Protein AF-A0A7C6B939-F1 (afdb_monomer_lite)

Foldseek 3Di:
DKEWEDDPNDIDIDDDDPDFAFQVVVQVCCCVPPNVVRDAFDDDLPQPPCRRWWDWPNRTDRRSPHTDDPYIYTYHDD

Structure (mmCIF, N/CA/C/O backbone):
data_AF-A0A7C6B939-F1
#
_entry.id   AF-A0A7C6B939-F1
#
loop_
_atom_site.group_PDB
_atom_site.id
_atom_site.type_symbol
_atom_site.label_atom_id
_atom_site.label_alt_id
_atom_site.label_comp_id
_atom_site.label_asym_id
_atom_site.label_entity_id
_atom_site.label_seq_id
_atom_site.pdbx_PDB_ins_code
_atom_site.Cartn_x
_atom_site.Cartn_y
_atom_site.Cartn_z
_atom_site.occupancy
_atom_site.B_iso_or_equiv
_atom_site.auth_seq_id
_atom_site.auth_comp_id
_atom_site.auth_asym_id
_atom_site.auth_atom_id
_atom_site.pdbx_PDB_model_num
ATOM 1 N N . MET A 1 1 ? -8.859 6.826 -8.127 1.00 91.19 1 MET A N 1
ATOM 2 C CA . MET A 1 1 ? -9.189 5.433 -7.789 1.00 91.19 1 MET A CA 1
ATOM 3 C C . MET A 1 1 ? -9.181 5.295 -6.274 1.00 91.19 1 MET A C 1
ATOM 5 O O . MET A 1 1 ? -8.454 6.032 -5.612 1.00 91.19 1 MET A O 1
ATOM 9 N N . LYS A 1 2 ? -10.041 4.438 -5.736 1.00 94.06 2 LYS A N 1
ATOM 10 C CA . LYS A 1 2 ? -10.240 4.216 -4.304 1.00 94.06 2 LYS A CA 1
ATOM 11 C C . LYS A 1 2 ? -9.660 2.868 -3.928 1.00 94.06 2 LYS A C 1
ATOM 13 O O . LYS A 1 2 ? -9.924 1.890 -4.618 1.00 94.06 2 LYS A O 1
ATOM 18 N N . ILE A 1 3 ? -8.887 2.832 -2.854 1.00 95.62 3 ILE A N 1
ATOM 19 C CA . ILE A 1 3 ? -8.401 1.585 -2.263 1.00 95.62 3 ILE A CA 1
ATOM 20 C C . ILE A 1 3 ? -8.687 1.583 -0.770 1.00 95.62 3 ILE A C 1
ATOM 22 O O . ILE A 1 3 ? -8.777 2.640 -0.141 1.00 95.62 3 ILE A O 1
ATOM 26 N N . GLU A 1 4 ? -8.811 0.395 -0.207 1.00 97.44 4 GLU A N 1
ATOM 27 C CA . GLU A 1 4 ? -9.100 0.179 1.204 1.00 97.44 4 GLU A CA 1
ATOM 28 C C . GLU A 1 4 ? -7.914 -0.528 1.858 1.00 97.44 4 GLU A C 1
ATOM 30 O O . GLU A 1 4 ? -7.391 -1.500 1.320 1.00 97.44 4 GLU A O 1
ATOM 35 N N . ILE A 1 5 ? -7.457 -0.040 3.011 1.00 97.00 5 ILE A N 1
ATOM 36 C CA . ILE A 1 5 ? -6.329 -0.618 3.749 1.00 97.00 5 ILE A CA 1
ATOM 37 C C . ILE A 1 5 ? -6.803 -1.020 5.144 1.00 97.00 5 ILE A C 1
ATOM 39 O O . ILE A 1 5 ? -7.290 -0.187 5.906 1.00 97.00 5 ILE A O 1
ATOM 43 N N . ASN A 1 6 ? -6.610 -2.290 5.496 1.00 95.69 6 ASN A N 1
ATOM 44 C CA . ASN A 1 6 ? -6.812 -2.803 6.845 1.00 95.69 6 ASN A CA 1
ATOM 45 C C . ASN A 1 6 ? -5.560 -2.552 7.699 1.00 95.69 6 ASN A C 1
ATOM 47 O O . ASN A 1 6 ? -4.486 -3.095 7.438 1.00 95.69 6 ASN A O 1
ATOM 51 N N . ARG A 1 7 ? -5.693 -1.748 8.752 1.00 89.94 7 ARG A N 1
ATOM 52 C CA . ARG A 1 7 ? -4.652 -1.496 9.751 1.00 89.94 7 ARG A CA 1
ATOM 53 C C . ARG A 1 7 ? -5.084 -2.058 11.096 1.00 89.94 7 ARG A C 1
ATOM 55 O O . ARG A 1 7 ? -5.762 -1.388 11.870 1.00 89.94 7 ARG A O 1
ATOM 62 N N . ASN A 1 8 ? -4.676 -3.294 11.385 1.00 84.12 8 ASN A N 1
ATOM 63 C CA . ASN A 1 8 ? -4.954 -3.970 12.659 1.00 84.12 8 ASN A CA 1
ATOM 64 C C . ASN A 1 8 ? -6.448 -3.965 13.053 1.00 84.12 8 ASN A C 1
ATOM 66 O O . ASN A 1 8 ? -6.781 -3.804 14.225 1.00 84.12 8 ASN A O 1
ATOM 70 N N . GLY A 1 9 ? -7.348 -4.137 12.079 1.00 86.12 9 GLY A N 1
ATOM 71 C CA . GLY A 1 9 ? -8.798 -4.177 12.294 1.00 86.12 9 GLY A CA 1
ATOM 72 C C . GLY A 1 9 ? -9.530 -2.866 11.999 1.00 86.12 9 GLY A C 1
ATOM 73 O O . GLY A 1 9 ? -10.757 -2.877 11.926 1.00 86.12 9 GLY A O 1
ATOM 74 N N . SER A 1 10 ? -8.812 -1.763 11.773 1.00 92.44 10 SER A N 1
ATOM 75 C CA . SER A 1 10 ? -9.392 -0.514 11.268 1.00 92.44 10 SER A CA 1
ATOM 76 C C . SER A 1 10 ? -9.273 -0.462 9.749 1.00 92.44 10 SER A C 1
ATOM 78 O O . SER A 1 10 ? -8.165 -0.498 9.218 1.00 92.44 10 SER A O 1
ATOM 80 N N . ILE A 1 11 ? -10.405 -0.379 9.049 1.00 95.38 11 ILE A N 1
ATOM 81 C CA . ILE A 1 11 ? -10.432 -0.207 7.592 1.00 95.38 11 ILE A CA 1
ATOM 82 C C . ILE A 1 11 ? -10.469 1.286 7.284 1.00 95.38 11 ILE A C 1
ATOM 84 O O . ILE A 1 11 ? -11.347 2.005 7.762 1.00 95.38 11 ILE A O 1
ATOM 88 N N . GLU A 1 12 ? -9.520 1.736 6.473 1.00 95.69 12 GLU A N 1
ATOM 89 C CA . GLU A 1 12 ? -9.426 3.115 6.007 1.00 95.69 12 GLU A CA 1
ATOM 90 C C . GLU A 1 12 ? -9.444 3.155 4.477 1.00 95.69 12 GLU A C 1
ATOM 92 O O . GLU A 1 12 ? -8.797 2.340 3.816 1.00 95.69 12 GLU A O 1
ATOM 97 N N . THR A 1 13 ? -10.171 4.116 3.908 1.00 96.81 13 THR A N 1
ATOM 98 C CA . THR A 1 13 ? -10.277 4.305 2.456 1.00 96.81 13 THR A CA 1
ATOM 99 C C . THR A 1 13 ? -9.405 5.475 2.015 1.00 96.81 13 THR A C 1
ATOM 101 O O . THR A 1 13 ? -9.508 6.570 2.567 1.00 96.81 13 THR A O 1
ATOM 104 N N . PHE A 1 14 ? -8.600 5.266 0.974 1.00 95.94 14 PHE A N 1
ATOM 105 C CA . PHE A 1 14 ? -7.720 6.281 0.397 1.00 95.94 14 PHE A CA 1
ATOM 106 C C . PHE A 1 14 ? -8.054 6.532 -1.071 1.00 95.94 14 PHE A C 1
ATOM 108 O O . PHE A 1 14 ? -8.324 5.604 -1.838 1.00 95.94 14 PHE A O 1
ATOM 115 N N . GLU A 1 15 ? -7.999 7.801 -1.473 1.00 94.75 15 GLU A N 1
ATOM 116 C CA . GLU A 1 15 ? -8.153 8.215 -2.866 1.00 94.75 15 GLU A CA 1
ATOM 117 C C . GLU A 1 15 ? -6.779 8.489 -3.470 1.00 94.75 15 GLU A C 1
ATOM 119 O O . GLU A 1 15 ? -6.054 9.372 -3.025 1.00 94.75 15 GLU A O 1
ATOM 124 N N . ILE A 1 16 ? -6.413 7.744 -4.506 1.00 91.69 16 ILE A N 1
ATOM 125 C CA . ILE A 1 16 ? -5.158 7.924 -5.246 1.00 91.69 16 ILE A CA 1
ATOM 126 C C . ILE A 1 16 ? -5.460 8.287 -6.713 1.00 91.69 16 ILE A C 1
ATOM 128 O O . ILE A 1 16 ? -6.519 7.914 -7.239 1.00 91.69 16 ILE A O 1
ATOM 132 N N . PRO A 1 17 ? -4.585 9.032 -7.411 1.00 89.06 17 PRO A N 1
ATOM 133 C CA . PRO A 1 17 ? -4.758 9.341 -8.828 1.00 89.06 17 PRO A CA 1
ATOM 134 C C . PRO A 1 17 ? -4.896 8.071 -9.670 1.00 89.06 17 PRO A C 1
ATOM 136 O O . PRO A 1 17 ? -4.234 7.067 -9.412 1.00 89.06 17 PRO A O 1
ATOM 139 N N . ASN A 1 18 ? -5.763 8.110 -10.684 1.00 81.88 18 ASN A N 1
ATOM 140 C CA . ASN A 1 18 ? -5.957 6.983 -11.595 1.00 81.88 18 ASN A CA 1
ATOM 141 C C . ASN A 1 18 ? -4.823 6.940 -12.629 1.00 81.88 18 ASN A C 1
ATOM 143 O O . ASN A 1 18 ? -4.972 7.386 -13.765 1.00 81.88 1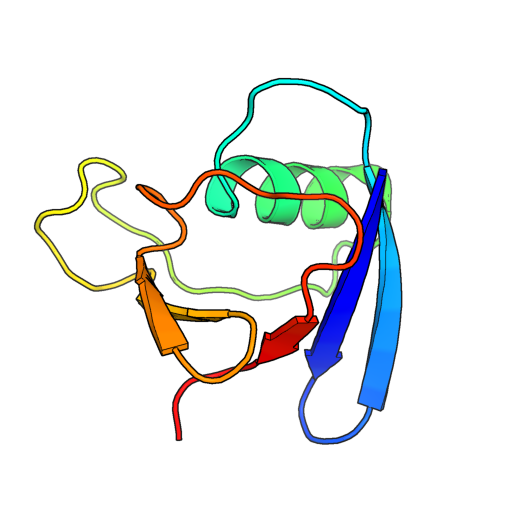8 ASN A O 1
ATOM 147 N N . GLU A 1 19 ? -3.664 6.461 -12.193 1.00 85.69 19 GLU A N 1
ATOM 148 C CA . GLU A 1 19 ? -2.458 6.333 -12.998 1.00 85.69 19 GLU A CA 1
ATOM 149 C C . GLU A 1 19 ? -1.895 4.915 -12.894 1.00 85.69 19 GLU A C 1
ATOM 151 O O . GLU A 1 19 ? -2.048 4.239 -11.879 1.00 85.69 19 GLU A O 1
ATOM 156 N N . ASN A 1 20 ? -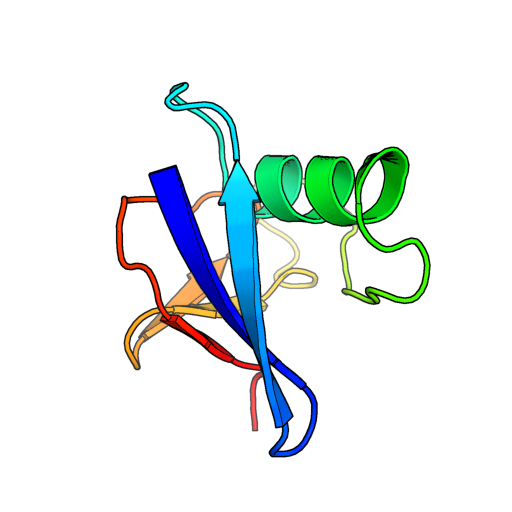1.189 4.464 -13.935 1.00 84.25 20 ASN A N 1
ATOM 157 C CA . ASN A 1 20 ? -0.605 3.124 -13.989 1.00 84.25 20 ASN A CA 1
ATOM 158 C C . ASN A 1 20 ? 0.607 2.992 -13.043 1.00 84.25 20 ASN A C 1
ATOM 160 O O . ASN A 1 20 ? 1.765 3.033 -13.469 1.00 84.25 20 ASN A O 1
ATOM 164 N N . ARG A 1 21 ? 0.333 2.821 -11.749 1.00 91.88 21 ARG A N 1
ATOM 165 C CA . ARG A 1 21 ? 1.316 2.768 -10.661 1.00 91.88 21 ARG A CA 1
ATOM 166 C C . ARG A 1 21 ? 1.330 1.391 -9.996 1.00 91.88 21 ARG A C 1
ATOM 168 O O . ARG A 1 21 ? 0.417 0.582 -10.159 1.00 91.88 21 ARG A O 1
ATOM 175 N N . THR A 1 22 ? 2.412 1.079 -9.294 1.00 96.44 22 THR A N 1
ATOM 176 C CA . THR A 1 22 ? 2.455 -0.114 -8.435 1.00 96.44 22 THR A CA 1
ATOM 177 C C . THR A 1 22 ? 1.822 0.189 -7.084 1.00 96.44 22 THR A C 1
ATOM 179 O O . THR A 1 22 ? 1.760 1.350 -6.670 1.00 96.44 22 THR A O 1
ATOM 182 N N . LEU A 1 23 ? 1.390 -0.841 -6.359 1.00 96.81 23 LEU A N 1
ATOM 183 C CA . LEU A 1 23 ? 0.853 -0.657 -5.010 1.00 96.81 23 LEU A CA 1
ATOM 184 C C . LEU A 1 23 ? 1.868 0.030 -4.084 1.00 96.81 23 LEU A C 1
ATOM 186 O O . LEU A 1 23 ? 1.506 0.913 -3.318 1.00 96.81 23 LEU A O 1
ATOM 190 N N . LEU A 1 24 ? 3.159 -0.284 -4.205 1.00 97.19 24 LEU A N 1
ATOM 191 C CA . LEU A 1 24 ? 4.196 0.377 -3.414 1.00 97.19 24 LEU A CA 1
ATOM 192 C C . LEU A 1 24 ? 4.252 1.892 -3.677 1.00 97.19 24 LEU A C 1
ATOM 194 O O . LEU A 1 24 ? 4.436 2.664 -2.740 1.00 97.19 24 LEU A O 1
ATOM 198 N N . GLN A 1 25 ? 4.086 2.328 -4.929 1.00 96.38 25 GLN A N 1
ATOM 199 C CA . GLN A 1 25 ? 4.030 3.757 -5.261 1.00 96.38 25 GLN A CA 1
ATOM 200 C C . GLN A 1 25 ? 2.798 4.428 -4.645 1.00 96.38 25 GLN A C 1
ATOM 202 O O . GLN A 1 25 ? 2.932 5.505 -4.068 1.00 96.38 25 GLN A O 1
ATOM 207 N N . ALA A 1 26 ? 1.636 3.771 -4.707 1.00 96.25 26 ALA A N 1
ATOM 208 C CA . ALA A 1 26 ? 0.415 4.253 -4.066 1.00 96.25 26 ALA A CA 1
ATOM 209 C C . ALA A 1 26 ? 0.577 4.397 -2.542 1.00 96.25 26 ALA A C 1
ATOM 211 O O . ALA A 1 26 ? 0.223 5.429 -1.978 1.00 96.25 26 ALA A O 1
ATOM 212 N N . LEU A 1 27 ? 1.189 3.414 -1.873 1.00 96.19 2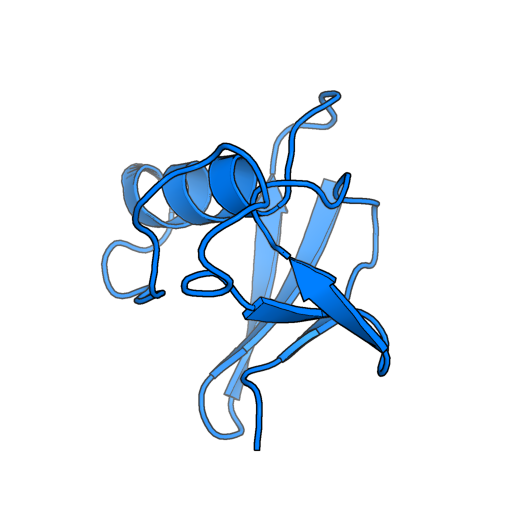7 LEU A N 1
ATOM 213 C CA . LEU A 1 27 ? 1.454 3.476 -0.430 1.00 96.19 27 LEU A CA 1
ATOM 214 C C . LEU A 1 27 ? 2.382 4.644 -0.057 1.00 96.19 27 LEU A C 1
ATOM 216 O O . LEU A 1 27 ? 2.152 5.319 0.945 1.00 96.19 27 LEU A O 1
ATOM 220 N N . TYR A 1 28 ? 3.410 4.925 -0.866 1.00 96.50 28 TYR A N 1
ATOM 221 C CA . TYR A 1 28 ? 4.267 6.099 -0.658 1.00 96.50 28 TYR A CA 1
ATOM 222 C C . TYR A 1 28 ? 3.520 7.418 -0.856 1.00 96.50 28 TYR A C 1
ATOM 224 O O . TYR A 1 28 ? 3.734 8.356 -0.094 1.00 96.50 28 TYR A O 1
ATOM 232 N N . GLU A 1 29 ? 2.658 7.506 -1.864 1.00 95.44 29 GLU A N 1
ATOM 233 C CA . GLU A 1 29 ? 1.847 8.695 -2.113 1.00 95.44 29 GLU A CA 1
ATOM 234 C C . GLU A 1 29 ? 0.884 8.976 -0.962 1.00 95.44 29 GLU A C 1
ATOM 236 O O . GLU A 1 29 ? 0.833 10.106 -0.477 1.00 95.44 29 GLU A O 1
ATOM 241 N N . ILE A 1 30 ? 0.188 7.946 -0.477 1.00 96.00 30 ILE A N 1
ATOM 242 C CA . ILE A 1 30 ? -0.678 8.054 0.698 1.00 96.00 30 ILE A CA 1
ATOM 243 C C . ILE A 1 30 ? 0.146 8.525 1.895 1.00 96.00 30 ILE A C 1
ATOM 245 O O . ILE A 1 30 ? -0.220 9.513 2.526 1.00 96.00 30 ILE A O 1
ATOM 249 N N . LYS A 1 31 ? 1.300 7.895 2.157 1.00 96.62 31 LYS A N 1
ATOM 250 C CA . LYS A 1 31 ? 2.171 8.278 3.275 1.00 96.62 31 LYS A CA 1
ATOM 251 C C . LYS A 1 31 ? 2.632 9.735 3.203 1.00 96.62 31 LYS A C 1
ATOM 253 O O . LYS A 1 31 ? 2.689 10.419 4.217 1.00 96.62 31 LYS A O 1
ATOM 258 N N . ASN A 1 32 ? 2.986 10.213 2.017 1.00 96.75 32 ASN A N 1
ATOM 259 C CA . ASN A 1 32 ? 3.560 11.547 1.867 1.00 96.75 32 ASN A CA 1
ATOM 260 C C . ASN A 1 32 ? 2.501 12.655 1.846 1.00 96.75 32 ASN A C 1
ATOM 262 O O . ASN A 1 32 ? 2.782 13.755 2.315 1.00 96.75 32 ASN A O 1
ATOM 266 N N . ASN A 1 33 ? 1.311 12.380 1.303 1.00 96.38 33 ASN A N 1
ATOM 267 C CA . ASN A 1 33 ? 0.341 13.423 0.958 1.00 96.38 33 ASN A CA 1
ATOM 268 C C . ASN A 1 33 ? -0.982 13.347 1.731 1.00 96.38 33 ASN A C 1
ATOM 270 O O . ASN A 1 33 ? -1.701 14.341 1.763 1.00 96.38 33 ASN A O 1
ATOM 274 N N . GLN A 1 34 ? -1.331 12.195 2.310 1.00 96.19 34 GLN A N 1
ATOM 275 C CA . GLN A 1 34 ? -2.639 11.977 2.943 1.00 96.19 34 GLN A CA 1
ATOM 276 C C . GLN A 1 34 ? -2.509 11.566 4.408 1.00 96.19 34 GLN A C 1
ATOM 278 O O . GLN A 1 34 ? -3.153 12.158 5.268 1.00 96.19 34 GLN A O 1
ATOM 283 N N . ASP A 1 35 ? -1.654 10.587 4.704 1.00 95.38 35 ASP A N 1
ATOM 284 C CA . ASP A 1 35 ? -1.481 10.059 6.052 1.00 95.38 35 ASP A CA 1
ATOM 285 C C . ASP A 1 35 ? -0.058 9.546 6.304 1.00 95.38 35 ASP A C 1
ATOM 287 O O . ASP A 1 35 ? 0.304 8.410 5.986 1.00 95.38 35 ASP A O 1
ATOM 291 N N . ASN A 1 36 ? 0.736 10.377 6.975 1.00 95.88 36 ASN A N 1
ATOM 292 C CA . ASN A 1 36 ? 2.130 10.090 7.304 1.00 95.88 36 ASN A CA 1
ATOM 293 C C . ASN A 1 36 ? 2.336 8.944 8.311 1.00 95.88 36 ASN A C 1
ATOM 295 O O . ASN A 1 36 ? 3.455 8.415 8.400 1.00 95.88 36 ASN A O 1
ATOM 299 N N . THR A 1 37 ? 1.281 8.508 9.005 1.00 95.44 37 THR A N 1
ATOM 300 C CA . THR A 1 37 ? 1.328 7.406 9.974 1.00 95.44 37 THR A CA 1
ATOM 301 C C . THR A 1 37 ? 1.314 6.031 9.299 1.00 95.44 37 THR A C 1
ATOM 303 O O . THR A 1 37 ? 1.756 5.045 9.901 1.00 95.44 37 THR A O 1
ATOM 306 N N . LEU A 1 38 ? 0.927 5.962 8.015 1.00 95.25 38 LEU A N 1
ATOM 307 C CA . LEU A 1 38 ? 0.953 4.733 7.221 1.00 95.25 38 LEU A CA 1
ATOM 308 C C . LEU A 1 38 ? 2.355 4.114 7.225 1.00 95.25 38 LEU A C 1
ATOM 310 O O . LEU A 1 38 ? 3.327 4.732 6.781 1.00 95.25 38 LEU A O 1
ATOM 314 N N . THR A 1 39 ? 2.473 2.874 7.687 1.00 94.06 39 THR A N 1
ATOM 315 C CA . THR A 1 39 ? 3.757 2.167 7.768 1.00 94.06 39 THR A CA 1
ATOM 316 C C . THR A 1 39 ? 3.696 0.870 6.974 1.00 94.06 39 THR A C 1
ATOM 318 O O . THR A 1 39 ? 2.714 0.139 7.041 1.00 94.06 39 THR A O 1
ATOM 321 N N . PHE A 1 40 ? 4.747 0.599 6.201 1.00 94.81 40 PHE A N 1
ATOM 322 C CA . PHE A 1 40 ? 4.879 -0.588 5.361 1.00 94.81 40 PHE A CA 1
ATOM 323 C C . PHE A 1 40 ? 6.356 -0.927 5.148 1.00 94.81 40 PHE A C 1
ATOM 325 O O . PHE A 1 40 ? 7.228 -0.054 5.180 1.00 94.81 40 PHE A O 1
ATOM 332 N N . SER A 1 41 ? 6.633 -2.201 4.892 1.00 94.69 41 SER A N 1
ATOM 333 C CA . SER A 1 41 ? 7.981 -2.704 4.636 1.00 94.69 41 SER A CA 1
ATOM 334 C C . SER A 1 41 ? 8.328 -2.605 3.153 1.00 94.69 41 SER A C 1
ATOM 336 O O . SER A 1 41 ? 7.544 -2.970 2.278 1.00 94.69 41 SER A O 1
ATOM 338 N N . SER A 1 42 ? 9.523 -2.110 2.837 1.00 95.06 42 SER A N 1
ATOM 339 C CA . SER A 1 42 ? 10.041 -2.099 1.466 1.00 95.06 42 SER A CA 1
ATOM 340 C C . SER A 1 42 ? 11.567 -2.070 1.460 1.00 95.06 42 SER A C 1
ATOM 342 O O . SER A 1 42 ? 12.179 -1.511 2.366 1.00 95.06 42 SER A O 1
ATOM 344 N N . ASN A 1 43 ? 12.180 -2.700 0.452 1.00 95.19 43 ASN A N 1
ATOM 345 C CA . ASN A 1 43 ? 13.638 -2.735 0.309 1.00 95.19 43 ASN A CA 1
ATOM 346 C C . ASN A 1 43 ? 14.079 -2.670 -1.168 1.00 95.19 43 ASN A C 1
ATOM 348 O O . ASN A 1 43 ? 14.293 -1.578 -1.684 1.00 95.19 43 ASN A O 1
ATOM 352 N N . CYS A 1 44 ? 14.146 -3.804 -1.887 1.00 95.31 44 CYS A N 1
ATOM 353 C CA . CYS A 1 44 ? 14.763 -3.857 -3.228 1.00 95.31 44 CYS A CA 1
ATOM 354 C C . CYS A 1 44 ? 13.973 -3.169 -4.356 1.00 95.31 44 CYS A C 1
ATOM 356 O O . CYS A 1 44 ? 14.561 -2.770 -5.356 1.00 95.31 44 CYS A O 1
ATOM 358 N N . ARG A 1 45 ? 12.641 -3.066 -4.224 1.00 94.88 45 ARG A N 1
ATOM 359 C CA . ARG A 1 45 ? 11.710 -2.521 -5.238 1.00 94.88 45 ARG A CA 1
ATOM 360 C C . ARG A 1 45 ? 11.763 -3.183 -6.628 1.00 94.88 45 ARG A C 1
ATOM 362 O O . ARG A 1 45 ? 11.217 -2.630 -7.573 1.00 94.88 45 ARG A O 1
ATOM 369 N N . SER A 1 46 ? 12.378 -4.357 -6.752 1.00 93.81 46 SER A N 1
ATOM 370 C CA . SER A 1 46 ? 12.530 -5.097 -8.014 1.00 93.81 46 SER A CA 1
ATOM 371 C C . SER A 1 46 ? 11.825 -6.458 -8.024 1.00 93.81 46 SER A C 1
ATOM 373 O O . SER A 1 46 ? 11.988 -7.225 -8.966 1.00 93.81 46 SER A O 1
ATOM 375 N N . GLY A 1 47 ? 11.049 -6.775 -6.983 1.00 93.31 47 GLY A N 1
ATOM 376 C CA . GLY A 1 47 ? 10.282 -8.022 -6.893 1.00 93.31 47 GLY A CA 1
ATOM 377 C C . GLY A 1 47 ? 11.069 -9.246 -6.415 1.00 93.31 47 GLY A C 1
ATOM 378 O O . GLY A 1 47 ? 10.519 -10.338 -6.406 1.00 93.31 47 GLY A O 1
ATOM 379 N N . VAL A 1 48 ? 12.333 -9.096 -5.996 1.00 94.25 48 VAL A N 1
ATOM 380 C CA . VAL A 1 48 ? 13.196 -10.254 -5.673 1.00 94.25 48 VAL A CA 1
ATOM 381 C C . VAL A 1 48 ? 13.351 -10.543 -4.179 1.00 94.25 48 VAL A C 1
ATOM 383 O O . VAL A 1 48 ? 13.580 -11.685 -3.804 1.00 94.25 48 VAL A O 1
ATOM 386 N N . CYS A 1 49 ? 13.247 -9.533 -3.307 1.00 94.75 49 CYS A N 1
ATOM 387 C CA . CYS A 1 49 ? 13.574 -9.699 -1.882 1.00 94.75 49 CYS A CA 1
ATOM 388 C C . CYS A 1 49 ? 12.387 -10.085 -0.987 1.00 94.75 49 CYS A C 1
ATOM 390 O O . CYS A 1 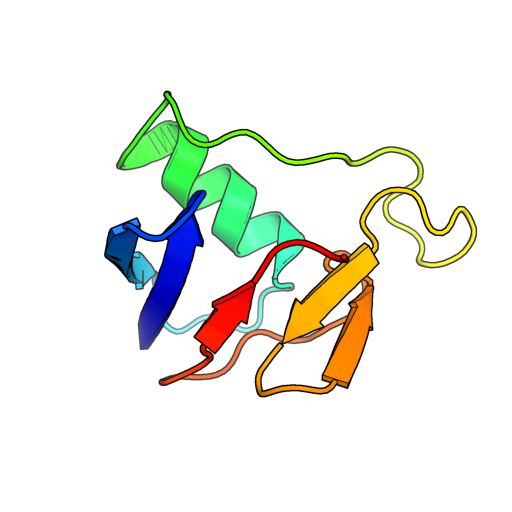49 ? 12.587 -10.329 0.198 1.00 94.75 49 CYS A O 1
ATOM 392 N N . GLY A 1 50 ? 11.151 -10.038 -1.492 1.00 93.44 50 GLY A N 1
ATOM 393 C CA . GLY A 1 50 ? 9.941 -10.359 -0.720 1.00 93.44 50 GLY A CA 1
ATOM 394 C C . GLY A 1 50 ? 9.558 -9.377 0.403 1.00 93.44 50 GLY A C 1
ATOM 395 O O . GLY A 1 50 ? 8.453 -9.450 0.915 1.00 93.44 50 GLY A O 1
ATOM 396 N N . THR A 1 51 ? 10.409 -8.414 0.774 1.00 96.19 51 THR A N 1
ATOM 397 C CA . THR A 1 51 ? 10.181 -7.500 1.918 1.00 96.19 51 THR A CA 1
ATOM 398 C C . THR A 1 51 ? 8.879 -6.692 1.856 1.00 96.19 51 THR A C 1
ATOM 400 O O . THR A 1 51 ? 8.354 -6.318 2.897 1.00 96.19 51 THR A O 1
ATOM 403 N N . CYS A 1 52 ? 8.369 -6.389 0.660 1.00 96.38 52 CYS A N 1
ATOM 404 C CA . CYS A 1 52 ? 7.117 -5.648 0.474 1.00 96.38 52 CYS A CA 1
ATOM 405 C C . CYS A 1 52 ? 5.918 -6.563 0.185 1.00 96.38 52 CYS A C 1
ATOM 407 O O . CYS A 1 52 ? 5.028 -6.179 -0.575 1.00 96.38 52 CYS A O 1
ATOM 409 N N . ALA A 1 53 ? 5.941 -7.794 0.691 1.00 97.25 53 ALA A N 1
ATOM 410 C CA . ALA A 1 53 ? 4.821 -8.708 0.560 1.00 97.25 53 ALA A CA 1
ATOM 411 C C . ALA A 1 53 ? 3.639 -8.232 1.419 1.00 97.25 53 ALA A C 1
ATOM 413 O O . ALA A 1 53 ? 3.811 -7.814 2.565 1.00 97.25 53 ALA A O 1
ATOM 414 N N . VAL A 1 54 ? 2.454 -8.256 0.823 1.00 96.81 54 VAL A N 1
ATOM 415 C CA . VAL A 1 54 ? 1.177 -7.819 1.397 1.00 96.81 54 VAL A CA 1
ATOM 416 C C . VAL A 1 54 ? 0.066 -8.694 0.829 1.00 96.81 54 VAL A C 1
ATOM 418 O O . VAL A 1 54 ? 0.273 -9.393 -0.163 1.00 96.81 54 VAL A O 1
ATOM 421 N N . ARG A 1 55 ? -1.122 -8.659 1.426 1.00 97.12 55 ARG A N 1
ATOM 422 C CA . ARG A 1 55 ? -2.296 -9.320 0.863 1.00 97.12 55 ARG A CA 1
ATOM 423 C C . ARG A 1 55 ? -3.148 -8.298 0.120 1.00 97.12 55 ARG A C 1
ATOM 425 O O . ARG A 1 55 ? -3.459 -7.249 0.670 1.00 97.12 55 ARG A O 1
ATOM 432 N N . VAL A 1 56 ? -3.517 -8.598 -1.119 1.00 97.44 56 VAL A N 1
ATOM 433 C CA . VAL A 1 56 ? -4.419 -7.790 -1.943 1.00 97.44 56 VAL A CA 1
ATOM 434 C C . VAL A 1 56 ? -5.580 -8.669 -2.382 1.00 97.44 56 VAL A C 1
ATOM 436 O O . VAL A 1 56 ? -5.370 -9.720 -2.988 1.00 97.44 56 VAL A O 1
ATOM 439 N N . ASN A 1 57 ? -6.808 -8.279 -2.042 1.00 96.56 57 ASN A N 1
ATOM 440 C CA . ASN A 1 57 ? -8.034 -9.017 -2.367 1.00 96.56 57 ASN A CA 1
ATOM 441 C C . ASN A 1 57 ? -7.951 -10.511 -1.983 1.00 96.56 57 ASN A C 1
ATOM 443 O O . ASN A 1 57 ? -8.344 -11.398 -2.744 1.00 96.56 57 ASN A O 1
ATOM 447 N N . GLY A 1 58 ? -7.370 -10.802 -0.815 1.00 95.69 58 GLY A N 1
ATOM 448 C CA . GLY A 1 58 ? -7.190 -12.167 -0.313 1.00 95.69 58 GLY A CA 1
ATOM 449 C C . GLY A 1 58 ? -5.991 -12.941 -0.885 1.00 95.69 58 GLY A C 1
ATOM 450 O O . GLY A 1 58 ? -5.778 -14.083 -0.483 1.00 95.69 58 GLY A O 1
ATOM 451 N N . ARG A 1 59 ? -5.192 -12.358 -1.789 1.00 96.56 59 ARG A N 1
ATOM 452 C CA . ARG A 1 59 ? -4.017 -13.003 -2.405 1.00 96.56 59 ARG A CA 1
ATOM 453 C C . ARG A 1 59 ? -2.718 -12.350 -1.966 1.00 96.56 59 ARG A C 1
ATOM 455 O O . ARG A 1 59 ? -2.654 -11.136 -1.826 1.00 96.56 59 ARG A O 1
ATOM 462 N N . GLU A 1 60 ? -1.686 -13.151 -1.742 1.00 96.81 60 GLU A N 1
ATOM 463 C CA . GLU A 1 60 ? -0.361 -12.642 -1.386 1.00 96.81 60 GLU A CA 1
ATOM 464 C C . GLU A 1 60 ? 0.345 -12.108 -2.628 1.00 96.81 60 GLU A C 1
ATOM 466 O O . GLU A 1 60 ? 0.523 -12.819 -3.614 1.00 96.81 60 GLU A O 1
ATOM 471 N N . GLU A 1 61 ? 0.738 -10.843 -2.569 1.00 97.38 61 GLU A N 1
ATOM 472 C CA . GLU A 1 61 ? 1.303 -10.097 -3.681 1.00 97.38 61 GLU A CA 1
ATOM 473 C C . GLU A 1 61 ? 2.505 -9.278 -3.204 1.00 97.38 61 GLU A C 1
ATOM 475 O O . GLU A 1 61 ? 2.608 -8.868 -2.044 1.00 97.38 61 GLU A O 1
ATOM 480 N N . LEU A 1 62 ? 3.434 -8.988 -4.115 1.00 97.62 62 LEU A N 1
ATOM 481 C CA . LEU A 1 62 ? 4.517 -8.047 -3.835 1.00 97.62 62 LEU A CA 1
ATOM 482 C C . LEU A 1 62 ? 4.066 -6.641 -4.209 1.00 97.62 62 LEU A C 1
ATOM 484 O O . LEU A 1 62 ? 3.899 -6.343 -5.391 1.00 97.62 62 LEU A O 1
ATOM 488 N N . ALA A 1 63 ? 3.975 -5.734 -3.235 1.00 97.38 63 ALA A N 1
ATOM 489 C CA . ALA A 1 63 ? 3.517 -4.365 -3.480 1.00 97.38 63 ALA A CA 1
ATOM 490 C C . ALA A 1 63 ? 4.332 -3.641 -4.572 1.00 97.38 63 ALA A C 1
ATOM 492 O O . ALA A 1 63 ? 3.801 -2.811 -5.307 1.00 97.38 63 ALA A O 1
ATOM 493 N N . CYS A 1 64 ? 5.628 -3.948 -4.706 1.00 97.00 64 CYS A N 1
ATOM 494 C CA . CYS A 1 64 ? 6.481 -3.342 -5.733 1.00 97.00 64 CYS A CA 1
ATOM 495 C C . CYS A 1 64 ? 6.238 -3.861 -7.159 1.00 97.00 64 CYS A C 1
ATOM 497 O O . CYS A 1 64 ? 6.657 -3.197 -8.104 1.00 97.00 64 CYS A O 1
ATOM 499 N N . SER A 1 65 ? 5.567 -5.001 -7.319 1.00 95.94 65 SER A N 1
ATOM 500 C CA . SER A 1 65 ? 5.311 -5.649 -8.613 1.00 95.94 65 SER A CA 1
ATOM 501 C C . SER A 1 65 ? 3.829 -5.641 -8.986 1.00 95.94 65 SER A C 1
ATOM 503 O O . SER A 1 65 ? 3.497 -5.625 -10.170 1.00 95.94 65 SER A O 1
ATOM 505 N N . TYR A 1 66 ? 2.943 -5.604 -7.993 1.00 96.81 66 TYR A N 1
ATOM 506 C CA . TYR A 1 66 ? 1.502 -5.567 -8.185 1.00 96.81 66 TYR A CA 1
ATOM 507 C C . TYR A 1 66 ? 1.030 -4.198 -8.693 1.00 96.81 66 TYR A C 1
ATOM 509 O O . TYR A 1 66 ? 1.452 -3.147 -8.194 1.00 96.81 66 TYR A O 1
ATOM 517 N N . LYS A 1 67 ? 0.141 -4.213 -9.691 1.00 96.62 67 LYS A N 1
ATOM 518 C CA . LYS A 1 67 ? -0.486 -3.023 -10.276 1.00 96.62 67 LYS A CA 1
ATOM 519 C C . LYS A 1 67 ? -1.795 -2.729 -9.566 1.00 96.62 67 LYS A C 1
ATOM 521 O O . LYS A 1 67 ? -2.743 -3.490 -9.716 1.00 96.62 67 LYS A O 1
ATOM 526 N N . VAL A 1 68 ? -1.829 -1.609 -8.849 1.00 95.50 68 VAL A N 1
ATOM 527 C CA . VAL A 1 68 ? -3.004 -1.197 -8.077 1.00 95.50 68 VAL A CA 1
ATOM 528 C C . VAL A 1 68 ? -4.206 -0.976 -8.998 1.00 95.50 68 VAL A C 1
ATOM 530 O O . VAL A 1 68 ? -4.058 -0.413 -10.085 1.00 95.50 68 VAL A O 1
ATOM 533 N N . GLN A 1 69 ? -5.374 -1.446 -8.571 1.00 95.12 69 GLN A N 1
ATOM 534 C CA . GLN A 1 69 ? -6.664 -1.331 -9.243 1.00 95.12 69 GLN A CA 1
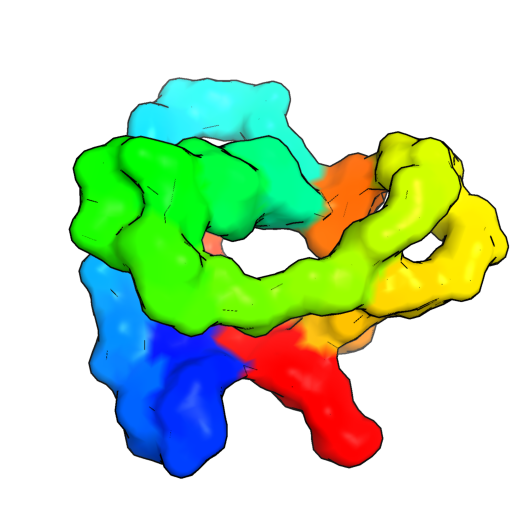ATOM 535 C C . GLN A 1 69 ? -7.683 -0.623 -8.344 1.00 95.12 69 GLN A C 1
ATOM 537 O O . GLN A 1 69 ? -7.515 -0.508 -7.130 1.00 95.12 69 GLN A O 1
ATOM 542 N N . ASP A 1 70 ? -8.726 -0.078 -8.968 1.00 94.88 70 ASP A N 1
ATOM 543 C CA . ASP A 1 70 ? -9.816 0.571 -8.244 1.00 94.88 70 ASP A CA 1
ATOM 544 C C . ASP A 1 70 ? -10.612 -0.485 -7.468 1.00 94.88 70 ASP A C 1
ATOM 546 O O . ASP A 1 70 ? -10.973 -1.521 -8.024 1.00 94.88 70 ASP A O 1
ATOM 550 N N . GLY A 1 71 ? -10.864 -0.226 -6.187 1.00 95.00 71 GLY A N 1
ATOM 551 C CA . GLY A 1 71 ? -11.531 -1.161 -5.284 1.00 95.00 71 GLY A CA 1
ATOM 552 C C . GLY A 1 71 ? -10.617 -2.217 -4.662 1.00 95.00 71 GLY A C 1
ATOM 553 O O . GLY A 1 71 ? -11.129 -3.136 -4.031 1.00 95.00 71 GLY A O 1
ATOM 554 N N . ASP A 1 72 ? -9.292 -2.113 -4.818 1.00 97.00 72 ASP A N 1
ATOM 555 C CA . ASP A 1 72 ? -8.377 -3.022 -4.126 1.00 97.00 72 ASP A CA 1
ATOM 556 C C . ASP A 1 72 ? -8.517 -2.903 -2.605 1.00 97.00 72 ASP A C 1
ATOM 558 O O . ASP A 1 72 ? -8.470 -1.805 -2.041 1.00 97.00 72 ASP A O 1
ATOM 562 N N . PHE A 1 73 ? -8.610 -4.059 -1.951 1.00 97.38 73 PHE A N 1
ATOM 563 C CA . PHE A 1 73 ? -8.562 -4.215 -0.504 1.00 97.38 73 PHE A CA 1
ATOM 564 C C . PHE A 1 73 ? -7.207 -4.795 -0.089 1.00 97.38 73 PHE A C 1
ATOM 566 O O . PHE A 1 73 ? -6.829 -5.888 -0.518 1.00 97.38 73 PHE A O 1
ATOM 573 N N . ILE A 1 74 ? -6.461 -4.053 0.726 1.00 97.00 74 ILE A N 1
ATOM 574 C CA . ILE A 1 74 ? -5.087 -4.357 1.120 1.00 97.00 74 ILE A CA 1
ATOM 575 C C . ILE A 1 74 ? -5.031 -4.694 2.604 1.00 97.00 74 ILE A C 1
ATOM 577 O O . ILE A 1 74 ? -5.526 -3.951 3.450 1.00 97.00 74 ILE A O 1
ATOM 581 N N . GLU A 1 75 ? -4.345 -5.785 2.926 1.00 95.75 75 GLU A N 1
ATOM 582 C CA . GLU A 1 75 ? -4.179 -6.271 4.290 1.00 95.75 75 GLU A CA 1
ATOM 583 C C . GLU A 1 75 ? -2.716 -6.650 4.585 1.00 95.75 75 GLU A C 1
ATOM 585 O O . GLU A 1 75 ? -1.965 -7.033 3.675 1.00 95.75 75 GLU A O 1
ATOM 590 N N . PRO A 1 76 ? -2.286 -6.585 5.859 1.00 93.81 76 PRO A N 1
ATOM 591 C CA . PRO A 1 76 ? -1.025 -7.167 6.292 1.00 93.81 76 PRO A CA 1
ATOM 592 C C . PRO A 1 76 ? -1.016 -8.685 6.074 1.00 93.81 76 PRO A C 1
ATOM 594 O O . PRO A 1 76 ? -2.059 -9.343 6.107 1.00 93.81 76 PRO A O 1
ATOM 597 N N . LEU A 1 77 ? 0.176 -9.253 5.894 1.00 91.44 77 LEU A N 1
ATOM 598 C CA . LEU A 1 77 ? 0.350 -10.702 6.002 1.00 91.44 77 LEU A CA 1
ATOM 599 C C . LEU A 1 77 ? 0.118 -11.141 7.457 1.00 91.44 77 LEU A C 1
ATOM 601 O O . LEU A 1 77 ? 0.449 -10.392 8.380 1.00 91.44 77 LEU A O 1
ATOM 605 N N . GLN A 1 78 ? -0.473 -12.325 7.640 1.00 77.62 78 GLN A N 1
ATOM 606 C CA . GLN A 1 78 ? -0.664 -12.941 8.960 1.00 77.62 78 GLN A CA 1
ATOM 607 C C . GLN A 1 78 ? 0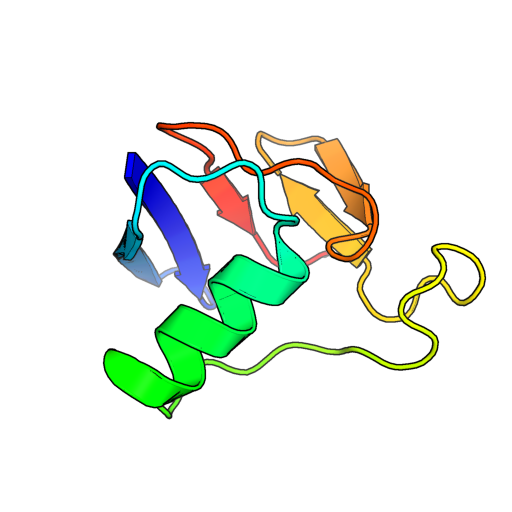.604 -13.627 9.459 1.00 77.62 78 GLN A C 1
ATOM 609 O O . GLN A 1 78 ? 1.354 -14.155 8.608 1.00 77.62 78 GLN A O 1
#

Radius of gyration: 11.38 Å; chains: 1; bounding box: 26×26×27 Å

Secondary structure (DSSP, 8-state):
-EEEEEETTEEEEEE--SSS-BHHHHHHHHHHHT-TT-----S-SSSSS-TTEEEETTEEEETTTSB--TT-EEE---

pLDDT: mean 94.5, std 3.75, range [77.62, 97.62]

Sequence (78 aa):
MKIEINRNGSIETFEIPNENRTLLQALYEIKNNQDNTLTFSSNCRSGVCGTCAVRVNGREELACSYKVQDGDFIEPLQ